Protein AF-A0A4R4WLL1-F1 (afdb_monomer_lite)

Secondary structure (DSSP, 8-state):
--------TT-TTHHHHHHHHHHHHTT----PPP-TTS-EEEEEE-SSTTSPPEEEEEEGGG--HHHHHHHHHHHH-

Organism: NCBI:txid2530375

Foldseek 3Di:
DQFFDDDLPPDPCNVLLVVLVVCVVVVQQAPDDDDDPFDWDWDWDAPDVPHDTDTGIHTPNSDDPSNVVVVVVRRVD

InterPro domains:
  IPR049457 Emfourin [PF20242] (5-74)

Sequence (77 aa):
MAHGELDTAFQPDGARLEAAVRALDQARLGSGLPQPDRFVYRVEVRDAPGAVATHLTVAEQDLDQTTAWLLGRVLQS

Structure (mmCIF, N/CA/C/O backbone):
data_AF-A0A4R4WLL1-F1
#
_entry.id   AF-A0A4R4WLL1-F1
#
loop_
_atom_site.group_PDB
_atom_site.id
_atom_site.type_symbol
_atom_site.label_atom_id
_atom_site.label_alt_id
_atom_site.label_comp_id
_atom_site.label_asym_id
_atom_site.label_entity_id
_atom_site.label_seq_id
_atom_site.pdbx_PDB_ins_code
_atom_site.Cartn_x
_atom_site.Cartn_y
_atom_site.Cartn_z
_atom_site.occupancy
_atom_site.B_iso_or_equiv
_atom_site.auth_seq_id
_atom_site.auth_comp_id
_atom_site.auth_asym_id
_atom_site.auth_atom_id
_atom_site.pdbx_PDB_model_num
ATOM 1 N N . MET A 1 1 ? -7.251 16.906 1.458 1.00 63.50 1 MET A N 1
ATOM 2 C CA . MET A 1 1 ? -6.775 15.529 1.707 1.00 63.50 1 MET A CA 1
ATOM 3 C C . MET A 1 1 ? -5.385 15.426 1.111 1.00 63.50 1 MET A C 1
ATOM 5 O O . MET A 1 1 ? -5.186 15.973 0.029 1.00 63.50 1 MET A O 1
ATOM 9 N N . ALA A 1 2 ? -4.430 14.840 1.831 1.00 71.56 2 ALA A N 1
ATOM 10 C CA . ALA A 1 2 ? -3.086 14.644 1.298 1.00 71.56 2 ALA A CA 1
ATOM 11 C C . ALA A 1 2 ? -3.136 13.558 0.210 1.00 71.56 2 ALA A C 1
ATOM 13 O O . ALA A 1 2 ? -3.809 12.545 0.389 1.00 71.56 2 ALA A O 1
ATOM 14 N N . HIS A 1 3 ? -2.491 13.813 -0.923 1.00 77.38 3 HIS A N 1
ATOM 15 C CA . HIS A 1 3 ? -2.354 12.884 -2.040 1.00 77.38 3 HIS A CA 1
ATOM 16 C C . HIS A 1 3 ? -0.905 12.943 -2.512 1.00 77.38 3 HIS A C 1
ATOM 18 O O . HIS A 1 3 ? -0.276 13.993 -2.401 1.00 77.38 3 HIS A O 1
ATOM 24 N N . GLY A 1 4 ? -0.397 11.829 -3.017 1.00 83.69 4 GLY A N 1
ATOM 25 C CA . GLY A 1 4 ? 0.947 11.734 -3.560 1.00 83.69 4 GLY A CA 1
ATOM 26 C C . GLY A 1 4 ? 1.075 10.484 -4.415 1.00 83.69 4 GLY A C 1
ATOM 27 O O . GLY A 1 4 ? 0.236 9.582 -4.341 1.00 83.69 4 GLY A O 1
ATOM 28 N N . GLU A 1 5 ? 2.100 10.458 -5.250 1.00 84.81 5 GLU A N 1
ATOM 29 C CA . GLU A 1 5 ? 2.400 9.366 -6.168 1.00 84.81 5 GLU A CA 1
ATOM 30 C C . GLU A 1 5 ? 3.882 9.037 -6.033 1.00 84.81 5 GLU A C 1
ATOM 32 O O . GLU A 1 5 ? 4.717 9.936 -5.993 1.00 84.81 5 GLU A O 1
ATOM 37 N N . LEU A 1 6 ? 4.210 7.749 -5.942 1.00 85.44 6 LEU A N 1
ATOM 38 C CA . LEU A 1 6 ? 5.590 7.290 -5.859 1.00 85.44 6 LEU A CA 1
ATOM 39 C C . LEU A 1 6 ? 5.888 6.374 -7.041 1.00 85.44 6 LEU A C 1
ATOM 41 O O . LEU A 1 6 ? 5.431 5.232 -7.069 1.00 85.44 6 LEU A O 1
ATOM 45 N N . ASP A 1 7 ? 6.708 6.856 -7.974 1.00 83.00 7 ASP A N 1
ATOM 46 C CA . ASP A 1 7 ? 7.315 5.997 -8.988 1.00 83.00 7 ASP A CA 1
ATOM 47 C C . ASP A 1 7 ? 8.430 5.162 -8.341 1.00 83.00 7 ASP A C 1
ATOM 49 O O . ASP A 1 7 ? 9.391 5.688 -7.761 1.00 83.00 7 ASP A O 1
ATOM 53 N N . THR A 1 8 ? 8.277 3.841 -8.413 1.00 79.81 8 THR A N 1
ATOM 54 C CA . THR A 1 8 ? 9.190 2.865 -7.818 1.00 79.81 8 THR A CA 1
ATOM 55 C C . THR A 1 8 ? 10.367 2.512 -8.732 1.00 79.81 8 THR A C 1
ATOM 57 O O . THR A 1 8 ? 11.347 1.952 -8.238 1.00 79.81 8 THR A O 1
ATOM 60 N N . ALA A 1 9 ? 10.333 2.880 -10.021 1.00 77.44 9 ALA A N 1
ATOM 61 C CA . ALA A 1 9 ? 11.279 2.419 -11.043 1.00 77.44 9 ALA A CA 1
ATOM 62 C C . ALA A 1 9 ? 12.747 2.800 -10.776 1.00 77.44 9 ALA A C 1
ATOM 64 O O . ALA A 1 9 ? 13.657 2.078 -11.182 1.00 77.44 9 ALA A O 1
ATOM 65 N N . PHE A 1 10 ? 12.989 3.908 -10.069 1.00 79.25 10 PHE A N 1
ATOM 66 C CA . PHE A 1 10 ? 14.338 4.437 -9.817 1.00 79.25 10 PHE A CA 1
ATOM 67 C C . PHE A 1 10 ? 14.663 4.602 -8.329 1.00 79.25 10 PHE A C 1
ATOM 69 O O . PHE A 1 10 ? 15.568 5.350 -7.957 1.00 79.25 10 PHE A O 1
ATOM 76 N N . GLN A 1 11 ? 13.920 3.926 -7.453 1.00 80.06 11 GLN A N 1
ATOM 77 C CA . GLN A 1 11 ? 14.083 4.096 -6.014 1.00 80.06 11 GLN A CA 1
ATOM 78 C C . GLN A 1 11 ? 15.264 3.271 -5.476 1.00 80.06 11 GLN A C 1
ATOM 80 O O . GLN A 1 11 ? 15.346 2.072 -5.751 1.00 80.06 11 GLN A O 1
ATOM 85 N N . PRO A 1 12 ? 16.143 3.857 -4.637 1.00 79.69 12 PRO A N 1
ATOM 86 C CA . PRO A 1 12 ? 17.286 3.141 -4.060 1.00 79.69 12 PRO A CA 1
ATOM 87 C C . PRO A 1 12 ? 16.854 1.986 -3.140 1.00 79.69 12 PRO A C 1
ATOM 89 O O . PRO A 1 12 ? 17.578 1.006 -2.993 1.00 79.69 12 PRO A O 1
ATOM 92 N N . ASP A 1 13 ? 15.646 2.069 -2.576 1.00 85.00 13 ASP A N 1
ATOM 93 C CA . ASP A 1 13 ? 15.064 1.060 -1.685 1.00 85.00 13 ASP A CA 1
ATOM 94 C C . ASP A 1 13 ? 14.123 0.082 -2.420 1.00 85.00 13 ASP A C 1
ATOM 96 O O . ASP A 1 13 ? 13.166 -0.412 -1.820 1.00 85.00 13 ASP A O 1
ATOM 100 N N . GLY A 1 14 ? 14.344 -0.184 -3.714 1.00 82.06 14 GLY A N 1
ATOM 101 C CA . GLY A 1 14 ? 13.422 -0.951 -4.571 1.00 82.06 14 GLY A CA 1
ATOM 102 C C . GLY A 1 14 ? 12.936 -2.275 -3.966 1.00 82.06 14 GLY A C 1
ATOM 103 O O . GLY A 1 14 ? 11.737 -2.534 -3.929 1.00 82.06 14 GLY A O 1
ATOM 104 N N . ALA A 1 15 ? 13.836 -3.064 -3.371 1.00 82.00 15 ALA A N 1
ATOM 105 C CA . ALA A 1 15 ? 13.476 -4.327 -2.715 1.00 82.00 15 ALA A CA 1
ATOM 106 C C . ALA A 1 15 ? 12.542 -4.140 -1.501 1.00 82.00 15 ALA A C 1
ATOM 108 O O . ALA A 1 15 ? 11.661 -4.962 -1.247 1.00 82.00 15 ALA A O 1
ATOM 109 N N . ARG A 1 16 ? 12.711 -3.047 -0.746 1.00 84.88 16 ARG A N 1
ATOM 110 C CA . ARG A 1 16 ? 11.854 -2.717 0.402 1.00 84.88 16 ARG A CA 1
ATOM 111 C C . ARG A 1 16 ? 10.484 -2.217 -0.057 1.00 84.88 16 ARG A C 1
ATOM 113 O O . ARG A 1 16 ? 9.486 -2.542 0.580 1.00 84.88 16 ARG A O 1
ATOM 120 N N . LEU A 1 17 ? 10.435 -1.463 -1.156 1.00 85.44 17 LEU A N 1
ATOM 121 C CA . LEU A 1 17 ? 9.183 -1.034 -1.783 1.00 85.44 17 LEU A CA 1
ATOM 122 C C . LEU A 1 17 ? 8.397 -2.228 -2.319 1.00 85.44 17 LEU A C 1
ATOM 124 O O . LEU A 1 17 ? 7.212 -2.346 -2.032 1.00 85.44 17 LEU A O 1
ATOM 128 N N . GLU A 1 18 ? 9.060 -3.150 -3.015 1.00 83.25 18 GLU A N 1
ATOM 129 C CA . GLU A 1 18 ? 8.420 -4.363 -3.521 1.00 83.25 18 GLU A CA 1
ATOM 130 C C . GLU A 1 18 ? 7.862 -5.223 -2.377 1.00 83.25 18 GLU A C 1
ATOM 132 O O . GLU A 1 18 ? 6.722 -5.681 -2.441 1.00 83.25 18 GLU A O 1
ATOM 137 N N . ALA A 1 19 ? 8.617 -5.391 -1.286 1.00 82.69 19 ALA A N 1
ATOM 138 C CA . ALA A 1 19 ? 8.140 -6.101 -0.100 1.00 82.69 19 ALA A CA 1
ATOM 139 C C . ALA A 1 19 ? 6.920 -5.417 0.546 1.00 82.69 19 ALA A C 1
ATOM 141 O O . ALA A 1 19 ? 5.983 -6.102 0.956 1.00 82.69 19 ALA A O 1
ATOM 142 N N . ALA A 1 20 ? 6.906 -4.081 0.603 1.00 83.94 20 ALA A N 1
ATOM 143 C CA . ALA A 1 20 ? 5.781 -3.310 1.131 1.00 83.94 20 ALA A CA 1
ATOM 144 C C . ALA A 1 20 ? 4.527 -3.436 0.254 1.00 83.94 20 ALA A C 1
ATOM 146 O O . ALA A 1 20 ? 3.435 -3.667 0.768 1.00 83.94 20 ALA A O 1
ATOM 147 N N . VAL A 1 21 ? 4.690 -3.358 -1.069 1.00 82.94 21 VAL A N 1
ATOM 148 C CA . VAL A 1 21 ? 3.600 -3.553 -2.035 1.00 82.94 21 VAL A CA 1
ATOM 149 C C . VAL A 1 21 ? 3.047 -4.979 -1.959 1.00 82.94 21 VAL A C 1
ATOM 151 O O . VAL A 1 21 ? 1.834 -5.164 -1.915 1.00 82.94 21 VAL A O 1
ATOM 154 N N . ARG A 1 22 ? 3.911 -5.997 -1.852 1.00 81.12 22 ARG A N 1
ATOM 155 C CA . ARG A 1 22 ? 3.481 -7.396 -1.679 1.00 81.12 22 ARG A CA 1
ATOM 156 C C . ARG A 1 22 ? 2.730 -7.622 -0.364 1.00 81.12 22 ARG A C 1
ATOM 158 O O . ARG A 1 22 ? 1.780 -8.399 -0.337 1.00 81.12 22 ARG A O 1
ATOM 165 N N . ALA A 1 23 ? 3.139 -6.974 0.727 1.00 79.12 23 ALA A N 1
ATOM 166 C CA . ALA A 1 23 ? 2.437 -7.070 2.009 1.00 79.12 23 ALA A CA 1
ATOM 167 C C . ALA A 1 23 ? 1.034 -6.438 1.946 1.00 79.12 23 ALA A C 1
ATOM 169 O O . ALA A 1 23 ? 0.075 -7.012 2.468 1.00 79.12 23 ALA A O 1
ATOM 170 N N . LEU A 1 24 ? 0.918 -5.302 1.253 1.00 77.44 24 LEU A N 1
ATOM 171 C CA . LEU A 1 24 ? -0.346 -4.626 0.963 1.00 77.44 24 LEU A CA 1
ATOM 172 C C . LEU A 1 24 ? -1.299 -5.496 0.130 1.00 77.44 24 LEU A C 1
ATOM 174 O O . LEU A 1 24 ? -2.468 -5.624 0.486 1.00 77.44 24 LEU A O 1
ATOM 178 N N . ASP A 1 25 ? -0.796 -6.124 -0.936 1.00 73.94 25 ASP A N 1
ATOM 179 C CA . ASP A 1 25 ? -1.576 -7.011 -1.813 1.00 73.94 25 ASP A CA 1
ATOM 180 C C . ASP A 1 25 ? -2.128 -8.238 -1.064 1.00 73.94 25 ASP A C 1
ATOM 182 O O . ASP A 1 25 ? -3.269 -8.649 -1.256 1.00 73.94 25 ASP A O 1
ATOM 186 N N . GLN A 1 26 ? -1.367 -8.771 -0.102 1.00 71.12 26 GLN A N 1
ATOM 187 C CA . GLN A 1 26 ? -1.810 -9.875 0.759 1.00 71.12 26 GLN A CA 1
ATOM 188 C C . GLN A 1 26 ? -2.834 -9.464 1.830 1.00 71.12 26 GLN A C 1
ATOM 190 O O . GLN A 1 26 ? -3.159 -10.281 2.695 1.00 71.12 26 GLN A O 1
ATOM 195 N N . ALA A 1 27 ? -3.311 -8.213 1.814 1.00 65.88 27 ALA A N 1
ATOM 196 C CA . ALA A 1 27 ? -4.182 -7.637 2.834 1.00 65.88 27 ALA A CA 1
ATOM 197 C C . ALA A 1 27 ? -3.647 -7.859 4.260 1.00 65.88 27 ALA A C 1
ATOM 199 O O . ALA A 1 27 ? -4.414 -7.966 5.216 1.00 65.88 27 ALA A O 1
ATOM 200 N N . ARG A 1 28 ? -2.315 -7.898 4.424 1.00 64.69 28 ARG A N 1
ATOM 201 C CA . ARG A 1 28 ? -1.649 -7.936 5.736 1.00 64.69 28 ARG A CA 1
ATOM 202 C C . ARG A 1 28 ? -1.601 -6.542 6.354 1.00 64.69 28 ARG A C 1
ATOM 204 O O . ARG A 1 28 ? -0.578 -6.081 6.845 1.00 64.69 28 ARG A O 1
ATOM 211 N N . LEU A 1 29 ? -2.748 -5.890 6.308 1.00 63.62 29 LEU A N 1
ATOM 212 C CA . LEU A 1 29 ? -3.075 -4.725 7.097 1.00 63.62 29 LEU A CA 1
ATOM 213 C C . LEU A 1 29 ? -3.297 -5.285 8.511 1.00 63.62 29 LEU A C 1
ATOM 215 O O . LEU A 1 29 ? -3.925 -6.333 8.661 1.00 63.62 29 LEU A O 1
ATOM 219 N N . GLY A 1 30 ? -2.664 -4.706 9.528 1.00 59.34 30 GLY A N 1
ATOM 220 C CA . GLY A 1 30 ? -2.721 -5.166 10.914 1.00 59.34 30 GLY A CA 1
ATOM 221 C C . GLY A 1 30 ? -4.142 -5.517 11.375 1.00 59.34 30 GLY A C 1
ATOM 222 O O . GLY A 1 30 ? -5.131 -5.051 10.825 1.00 59.34 30 GLY A O 1
ATOM 223 N N . SER A 1 31 ? -4.257 -6.362 12.400 1.00 56.81 31 SER A N 1
ATOM 224 C CA . SER A 1 31 ? -5.530 -6.952 12.845 1.00 56.81 31 SER A CA 1
ATOM 225 C C . SER A 1 31 ? -6.466 -5.982 13.590 1.00 56.81 31 SER A C 1
ATOM 227 O O . SER A 1 31 ? -7.135 -6.395 14.542 1.00 56.81 31 SER A O 1
ATOM 229 N N . GLY A 1 32 ? -6.458 -4.691 13.260 1.00 56.50 32 GLY A N 1
ATOM 230 C CA . GLY A 1 32 ? -7.270 -3.695 13.941 1.00 56.50 32 GLY A CA 1
ATOM 231 C C . GLY A 1 32 ? -8.759 -3.951 13.713 1.00 56.50 32 GLY A C 1
ATOM 232 O O . GLY A 1 32 ? -9.209 -4.363 12.647 1.00 56.50 32 GLY A O 1
ATOM 233 N N . LEU A 1 33 ? -9.555 -3.759 14.764 1.00 57.31 33 LEU A N 1
ATOM 234 C CA . LEU A 1 33 ? -11.009 -3.799 14.642 1.00 57.31 33 LEU A CA 1
ATOM 235 C C . LEU A 1 33 ? -11.472 -2.569 13.839 1.00 57.31 33 LEU A C 1
ATOM 237 O O . LEU A 1 33 ? -11.014 -1.462 14.138 1.00 57.31 33 LEU A O 1
ATOM 241 N N . PRO A 1 34 ? -12.395 -2.715 12.871 1.00 55.50 34 PRO A N 1
ATOM 242 C CA . PRO A 1 34 ? -12.908 -1.584 12.108 1.00 55.50 34 PRO A CA 1
ATOM 243 C C . PRO A 1 34 ? -13.635 -0.593 13.030 1.00 55.50 34 PRO A C 1
ATOM 245 O O . PRO A 1 34 ? -14.588 -0.950 13.722 1.00 55.50 34 PRO A O 1
ATOM 248 N N . GLN A 1 35 ? -13.180 0.663 13.026 1.00 57.59 35 GLN A N 1
ATOM 249 C CA . GLN A 1 35 ? -13.777 1.780 13.768 1.00 57.59 35 GLN A CA 1
ATOM 250 C C . GLN A 1 35 ? -14.274 2.864 12.794 1.00 57.59 35 GLN A C 1
ATOM 252 O O . GLN A 1 35 ? -13.542 3.198 11.861 1.00 57.59 35 GLN A O 1
ATOM 257 N N . PRO A 1 36 ? -15.480 3.425 13.000 1.00 55.62 36 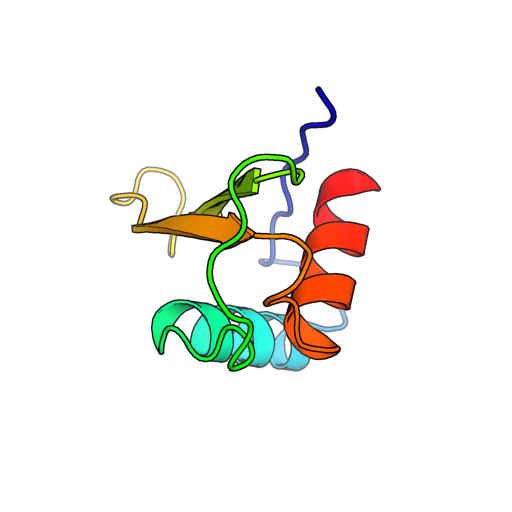PRO A N 1
ATOM 258 C CA . PRO A 1 36 ? -16.155 4.285 12.021 1.00 55.62 36 PRO A CA 1
ATOM 259 C C . PRO A 1 36 ? -15.555 5.693 11.854 1.00 55.62 36 PRO A C 1
ATOM 261 O O . PRO A 1 36 ? -15.791 6.317 10.825 1.00 55.62 36 PRO A O 1
ATOM 264 N N . ASP A 1 37 ? -14.751 6.177 12.807 1.00 57.03 37 ASP A N 1
ATOM 265 C CA . ASP A 1 37 ? -14.329 7.588 12.876 1.00 57.03 37 ASP A CA 1
ATOM 266 C C . ASP A 1 37 ? -12.835 7.831 12.575 1.00 57.03 37 ASP A C 1
ATOM 268 O O . ASP A 1 37 ? -12.244 8.788 13.080 1.00 57.03 37 ASP A O 1
ATOM 272 N N . ARG A 1 38 ? -12.170 6.977 11.781 1.00 64.69 38 ARG A N 1
ATOM 273 C CA . ARG A 1 38 ? -10.729 7.134 11.487 1.00 64.69 38 ARG A CA 1
ATOM 274 C C . ARG A 1 38 ? -10.399 7.385 10.026 1.00 64.69 38 ARG A C 1
ATOM 276 O O . ARG A 1 38 ? -11.140 7.007 9.125 1.00 64.69 38 ARG A O 1
ATOM 283 N N . PHE A 1 39 ? -9.249 8.030 9.819 1.00 64.75 39 PHE A N 1
ATOM 284 C CA . PHE A 1 39 ? -8.696 8.312 8.503 1.00 64.75 39 PHE A CA 1
ATOM 285 C C . PHE A 1 39 ? -8.502 7.012 7.719 1.00 64.75 39 PHE A C 1
ATOM 287 O O . PHE A 1 39 ? -7.838 6.071 8.163 1.00 64.75 39 PHE A O 1
ATOM 294 N N . VAL A 1 40 ? -9.122 6.983 6.543 1.00 73.62 40 VAL A N 1
ATOM 295 C CA . VAL A 1 40 ? -9.036 5.890 5.584 1.00 73.62 40 VAL A CA 1
ATOM 296 C C . VAL A 1 40 ? -8.203 6.373 4.405 1.00 73.62 40 VAL A C 1
ATOM 298 O O . VAL A 1 40 ? -8.552 7.356 3.749 1.00 73.62 40 VAL A O 1
ATOM 301 N N . TYR A 1 41 ? -7.106 5.679 4.132 1.00 77.81 41 TYR A N 1
ATOM 302 C CA . TYR A 1 41 ? -6.300 5.879 2.940 1.00 77.81 41 TYR A CA 1
ATOM 303 C C . TYR A 1 41 ? -6.846 5.006 1.816 1.00 77.81 41 TYR A C 1
ATOM 305 O O . TYR A 1 41 ? -7.023 3.797 1.977 1.00 77.81 41 TYR A O 1
ATOM 313 N N . ARG A 1 42 ? -7.083 5.617 0.656 1.00 83.06 42 ARG A N 1
ATOM 314 C CA . ARG A 1 42 ? -7.272 4.880 -0.592 1.00 83.06 42 ARG A CA 1
ATOM 315 C C . ARG A 1 42 ? -5.923 4.809 -1.292 1.00 83.06 42 ARG A C 1
ATOM 317 O O . ARG A 1 42 ? -5.380 5.840 -1.676 1.00 83.06 42 ARG A O 1
ATOM 324 N N . VAL A 1 43 ? -5.394 3.601 -1.423 1.00 83.56 43 VAL A N 1
ATOM 325 C CA . VAL A 1 43 ? -4.110 3.330 -2.067 1.00 83.56 43 VAL A CA 1
ATOM 326 C C . VAL A 1 43 ? -4.381 2.722 -3.432 1.00 83.56 43 VAL A C 1
ATOM 328 O O . VAL A 1 43 ? -5.148 1.766 -3.550 1.00 83.56 43 VAL A O 1
ATOM 331 N N . GLU A 1 44 ? -3.758 3.286 -4.459 1.00 86.19 44 GLU A N 1
ATOM 332 C CA . GLU A 1 44 ? -3.763 2.734 -5.810 1.00 86.19 44 GLU A CA 1
ATOM 333 C C . GLU A 1 44 ? -2.375 2.192 -6.123 1.00 86.19 44 GLU A C 1
ATOM 335 O O . GLU A 1 44 ? -1.388 2.920 -6.042 1.00 86.19 44 GLU A O 1
ATOM 340 N N . VAL A 1 45 ? -2.306 0.913 -6.481 1.00 85.12 45 VAL A N 1
ATOM 341 C CA . VAL A 1 45 ? -1.063 0.256 -6.892 1.00 85.12 45 VAL A CA 1
ATOM 342 C C . VAL A 1 45 ? -1.191 -0.150 -8.353 1.00 85.12 45 VAL A C 1
ATOM 344 O O . VAL A 1 45 ? -2.209 -0.717 -8.754 1.00 85.12 45 VAL A O 1
ATOM 347 N N . ARG A 1 46 ? -0.168 0.153 -9.155 1.00 84.94 46 ARG A N 1
ATOM 348 C CA . ARG A 1 46 ? -0.086 -0.214 -10.573 1.00 84.94 46 ARG A CA 1
ATOM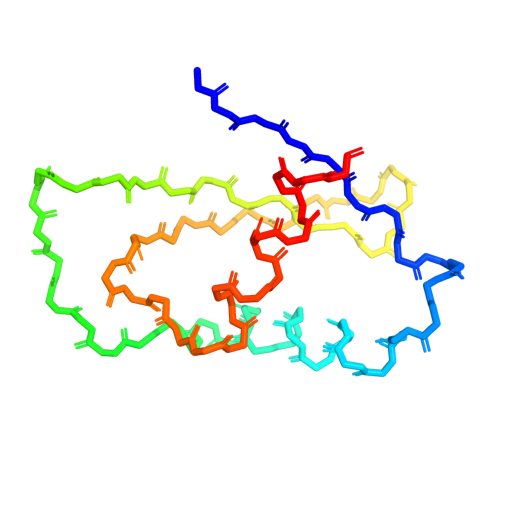 349 C C . ARG A 1 46 ? 1.277 -0.833 -10.847 1.00 84.94 46 ARG A C 1
ATOM 351 O O . ARG A 1 46 ? 2.292 -0.219 -10.537 1.00 84.94 46 ARG A O 1
ATOM 358 N N . ASP A 1 47 ? 1.287 -2.007 -11.472 1.00 80.00 47 ASP A N 1
ATOM 359 C CA . ASP A 1 47 ? 2.534 -2.699 -11.836 1.00 80.00 47 ASP A CA 1
ATOM 360 C C . ASP A 1 47 ? 3.278 -2.007 -12.988 1.00 80.00 47 ASP A C 1
ATOM 362 O O . ASP A 1 47 ? 4.491 -2.141 -13.127 1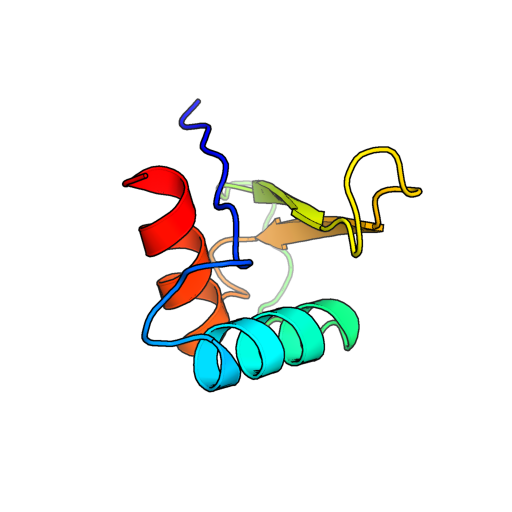.00 80.00 47 ASP A O 1
ATOM 366 N N . ALA A 1 48 ? 2.551 -1.268 -13.830 1.00 80.50 48 ALA A N 1
ATOM 367 C CA . ALA A 1 48 ? 3.106 -0.491 -14.930 1.00 80.50 48 ALA A CA 1
ATOM 368 C C . ALA A 1 48 ? 2.236 0.743 -15.233 1.00 80.50 48 ALA A C 1
ATOM 370 O O . ALA A 1 48 ? 1.033 0.742 -14.935 1.00 80.50 48 ALA A O 1
ATOM 371 N N . PRO A 1 49 ? 2.794 1.783 -15.883 1.00 76.00 49 PRO A N 1
ATOM 372 C CA . PRO A 1 49 ? 2.010 2.913 -16.369 1.00 76.00 49 PRO A CA 1
ATOM 373 C C . PRO A 1 49 ? 0.870 2.443 -17.285 1.00 76.00 49 PRO A C 1
ATOM 375 O O . PRO A 1 49 ? 1.098 1.762 -18.281 1.00 76.00 49 PRO A O 1
ATOM 378 N N . GLY A 1 50 ? -0.371 2.792 -16.937 1.00 77.75 50 GLY A N 1
ATOM 379 C CA . GLY A 1 50 ? -1.569 2.399 -17.690 1.00 77.75 50 GLY A CA 1
ATOM 380 C C . GLY A 1 50 ? -2.101 0.987 -17.409 1.00 77.75 50 GLY A C 1
ATOM 381 O O . GLY A 1 50 ? -3.117 0.611 -17.992 1.00 77.75 50 GLY A O 1
ATOM 382 N N . ALA A 1 51 ? -1.470 0.216 -16.516 1.00 85.94 51 ALA A N 1
ATOM 383 C CA . ALA A 1 51 ? -2.019 -1.054 -16.046 1.00 85.94 51 ALA A CA 1
ATOM 384 C C . ALA A 1 51 ? -3.271 -0.847 -15.174 1.00 85.94 51 ALA A C 1
ATOM 386 O O . ALA A 1 51 ? -3.515 0.238 -14.635 1.00 85.94 51 ALA A O 1
ATOM 387 N N . VAL A 1 52 ? -4.061 -1.913 -15.017 1.00 84.38 52 VAL A N 1
ATOM 388 C CA . VAL A 1 52 ? -5.213 -1.920 -14.108 1.00 84.38 52 VAL A CA 1
ATOM 389 C C . VAL A 1 52 ? -4.721 -1.689 -12.682 1.00 84.38 52 VAL A C 1
ATOM 391 O O . VAL A 1 52 ? -3.823 -2.382 -12.213 1.00 84.38 52 VAL A O 1
ATOM 394 N N . ALA A 1 53 ? -5.312 -0.704 -12.006 1.00 85.25 53 ALA A N 1
ATOM 395 C CA . ALA A 1 53 ? -4.954 -0.367 -10.638 1.00 85.25 53 ALA A CA 1
ATOM 396 C C . ALA A 1 53 ? -5.643 -1.298 -9.638 1.00 85.25 53 ALA A C 1
ATOM 398 O O . ALA A 1 53 ? -6.874 -1.428 -9.637 1.00 85.25 53 ALA A O 1
ATOM 399 N N . THR A 1 54 ? -4.853 -1.868 -8.735 1.00 84.69 54 THR A N 1
ATOM 400 C CA . THR A 1 54 ? -5.369 -2.505 -7.527 1.00 84.69 54 THR A CA 1
ATOM 401 C C . THR A 1 54 ? -5.695 -1.412 -6.520 1.00 84.69 54 THR A C 1
ATOM 403 O O . THR A 1 54 ? -4.841 -0.598 -6.165 1.00 84.69 54 THR A O 1
ATOM 406 N N . HIS A 1 55 ? -6.951 -1.377 -6.080 1.00 82.69 55 HIS A N 1
ATOM 407 C CA . HIS A 1 55 ? -7.433 -0.404 -5.110 1.00 82.69 55 HIS A CA 1
ATOM 408 C C . HIS A 1 55 ? -7.509 -1.044 -3.735 1.00 82.69 55 HIS A C 1
ATOM 410 O O . HIS A 1 55 ? -8.259 -1.997 -3.528 1.00 82.69 55 HIS A O 1
ATOM 416 N N . LEU A 1 56 ? -6.773 -0.476 -2.790 1.00 79.25 56 LEU A N 1
ATOM 417 C CA . LEU A 1 56 ? -6.773 -0.908 -1.405 1.00 79.25 56 LEU A CA 1
ATOM 418 C C . LEU A 1 56 ? -7.327 0.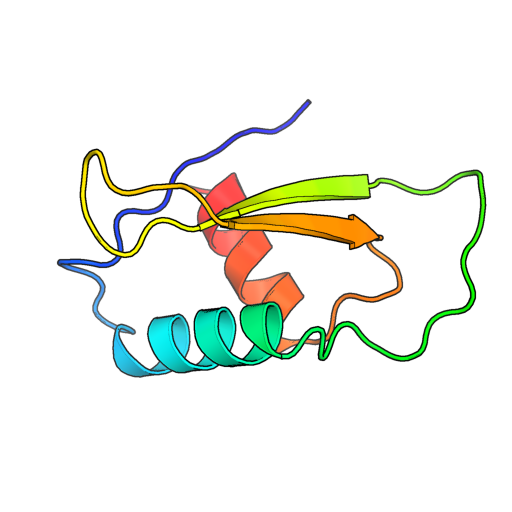212 -0.538 1.00 79.25 56 LEU A C 1
ATOM 420 O O . LEU A 1 56 ? -7.034 1.392 -0.730 1.00 79.25 56 LEU A O 1
ATOM 424 N N . THR A 1 57 ? -8.162 -0.174 0.415 1.00 77.69 57 THR A N 1
ATOM 425 C CA . THR A 1 57 ? -8.698 0.730 1.427 1.00 77.69 57 THR A CA 1
ATOM 426 C C . THR A 1 57 ? -8.033 0.355 2.736 1.00 77.69 57 THR A C 1
ATOM 428 O O . THR A 1 57 ? -8.222 -0.756 3.220 1.00 77.69 57 THR A O 1
ATOM 431 N N . VAL A 1 58 ? -7.215 1.257 3.270 1.00 77.56 58 VAL A N 1
ATOM 432 C CA . VAL A 1 58 ? -6.395 1.005 4.453 1.00 77.56 58 VAL A CA 1
ATOM 433 C C . VAL A 1 58 ? -6.793 1.989 5.539 1.00 77.56 58 VAL A C 1
ATOM 435 O O . VAL A 1 58 ? -6.684 3.201 5.349 1.00 77.56 58 VAL A O 1
ATOM 438 N N . ALA A 1 59 ? -7.260 1.491 6.679 1.00 78.50 59 ALA A N 1
ATOM 439 C CA . ALA A 1 59 ? -7.474 2.344 7.838 1.00 78.50 59 ALA A CA 1
ATOM 440 C C . ALA A 1 59 ? -6.141 2.585 8.552 1.00 78.50 59 ALA A C 1
ATOM 442 O O . ALA A 1 59 ? -5.319 1.679 8.671 1.00 78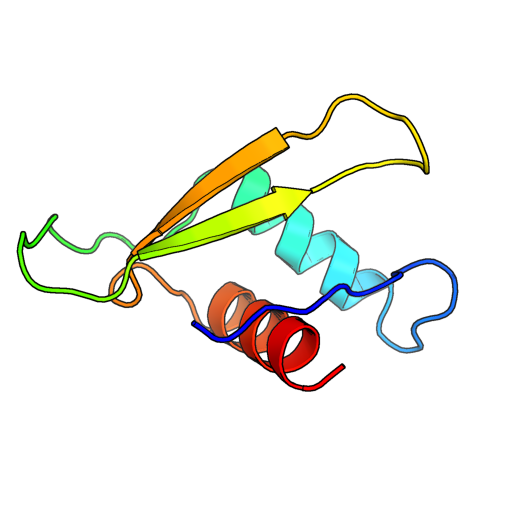.50 59 ALA A O 1
ATOM 443 N N . GLU A 1 60 ? -5.938 3.789 9.085 1.00 76.12 60 GLU A N 1
ATOM 444 C CA . GLU A 1 60 ? -4.697 4.153 9.786 1.00 76.12 60 GLU A CA 1
ATOM 445 C C . GLU A 1 60 ? -4.346 3.199 10.950 1.00 76.12 60 GLU A C 1
ATOM 447 O O . GLU A 1 60 ? -3.179 2.967 11.248 1.00 76.12 60 GLU A O 1
ATOM 452 N N . GLN A 1 61 ? -5.354 2.598 11.590 1.00 73.62 61 GLN A N 1
ATOM 453 C CA . GLN A 1 61 ? -5.177 1.634 12.687 1.00 73.62 61 GLN A CA 1
ATOM 454 C C . GLN A 1 61 ? -4.680 0.250 12.246 1.00 73.62 61 GLN A C 1
ATOM 456 O O . GLN A 1 61 ? -4.149 -0.489 13.072 1.00 73.62 61 GLN A O 1
ATOM 461 N N . ASP A 1 62 ? -4.831 -0.070 10.963 1.00 74.00 62 ASP A N 1
ATOM 462 C CA . ASP A 1 62 ? -4.415 -1.339 10.366 1.00 74.00 62 ASP A CA 1
ATOM 463 C C . ASP A 1 62 ? -3.050 -1.187 9.679 1.00 74.00 62 ASP A C 1
ATOM 465 O O . ASP A 1 62 ? -2.582 -2.077 8.972 1.00 74.00 62 ASP A O 1
ATOM 469 N N . LEU A 1 63 ? -2.377 -0.050 9.864 1.00 77.44 63 LEU A N 1
ATOM 470 C CA . LEU A 1 63 ? -1.039 0.151 9.337 1.00 77.44 63 LEU A CA 1
ATOM 471 C C . LEU A 1 63 ? -0.030 -0.619 10.179 1.00 77.44 63 LEU A C 1
ATOM 473 O O . LEU A 1 63 ? 0.247 -0.285 11.331 1.00 77.44 63 LEU A O 1
ATOM 477 N N . ASP A 1 64 ? 0.575 -1.631 9.568 1.00 80.25 64 ASP A N 1
ATOM 478 C CA . ASP A 1 64 ? 1.835 -2.152 10.062 1.00 80.25 64 ASP A CA 1
ATOM 479 C C . ASP A 1 64 ? 2.971 -1.149 9.779 1.00 80.25 64 ASP A C 1
ATOM 481 O O . ASP A 1 64 ? 2.831 -0.175 9.029 1.00 80.25 64 ASP A O 1
ATOM 485 N N . GLN A 1 65 ? 4.134 -1.379 10.391 1.00 81.88 65 GLN A N 1
ATOM 486 C CA . GLN A 1 65 ? 5.288 -0.489 10.241 1.00 81.88 65 GLN A CA 1
ATOM 487 C C . GLN A 1 65 ? 5.717 -0.330 8.771 1.00 81.88 65 GLN A C 1
ATOM 489 O O . GLN A 1 65 ? 6.193 0.734 8.368 1.00 81.88 65 GLN A O 1
ATOM 494 N N . THR A 1 66 ? 5.545 -1.384 7.972 1.00 85.19 66 THR A N 1
ATOM 495 C CA . THR A 1 66 ? 5.907 -1.416 6.553 1.00 85.19 66 THR A CA 1
ATOM 496 C C . THR A 1 66 ? 4.996 -0.508 5.729 1.00 85.19 66 THR A C 1
ATOM 498 O O . THR A 1 66 ? 5.482 0.328 4.964 1.00 85.19 66 THR A O 1
ATOM 501 N N . THR A 1 67 ? 3.684 -0.625 5.921 1.00 82.25 67 THR A N 1
ATOM 502 C CA . THR A 1 67 ? 2.669 0.153 5.210 1.00 82.25 67 THR A CA 1
ATOM 503 C C . THR A 1 67 ? 2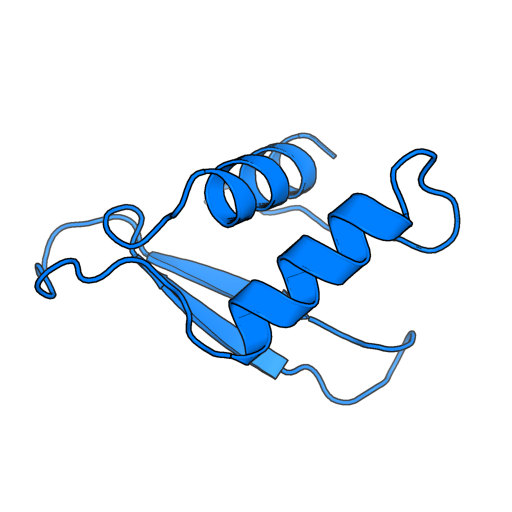.694 1.613 5.648 1.00 82.25 67 THR A C 1
ATOM 505 O O . THR A 1 67 ? 2.645 2.501 4.801 1.00 82.25 67 THR A O 1
ATOM 508 N N . ALA A 1 68 ? 2.870 1.885 6.947 1.00 85.19 68 ALA A N 1
ATOM 509 C CA . ALA A 1 68 ? 3.037 3.247 7.457 1.00 85.19 68 ALA A CA 1
ATOM 510 C C . ALA A 1 68 ? 4.244 3.958 6.819 1.00 85.19 68 ALA A C 1
ATOM 512 O O . ALA A 1 68 ? 4.147 5.120 6.423 1.00 85.19 68 ALA A O 1
ATOM 513 N N . TRP A 1 69 ? 5.374 3.256 6.671 1.00 87.94 69 TRP A N 1
ATOM 514 C CA . TRP A 1 69 ? 6.557 3.790 5.992 1.00 87.94 69 TRP A CA 1
ATOM 515 C C . TRP A 1 69 ? 6.293 4.094 4.512 1.00 87.94 69 TRP A C 1
ATOM 517 O O . TRP A 1 69 ? 6.671 5.168 4.037 1.00 87.94 69 TRP A O 1
ATOM 527 N N . LEU A 1 70 ? 5.631 3.182 3.792 1.00 87.06 70 LEU A N 1
ATOM 528 C CA . LEU A 1 70 ? 5.305 3.378 2.379 1.00 87.06 70 LEU A CA 1
ATOM 529 C C . LEU A 1 70 ? 4.371 4.578 2.185 1.00 87.06 70 LEU A C 1
ATOM 531 O O . LEU A 1 70 ? 4.653 5.437 1.355 1.00 87.06 70 LEU A O 1
ATOM 535 N N . LEU A 1 71 ? 3.298 4.674 2.976 1.00 85.94 71 LEU A N 1
ATOM 536 C CA . LEU A 1 71 ? 2.373 5.807 2.910 1.00 85.94 71 LEU A CA 1
ATOM 537 C C . LEU A 1 71 ? 3.067 7.122 3.257 1.00 85.94 71 LEU A C 1
ATOM 539 O O . LEU A 1 71 ? 2.858 8.115 2.569 1.00 85.94 71 LEU A O 1
ATOM 543 N N . GLY A 1 72 ? 3.941 7.128 4.266 1.00 86.81 72 GLY A N 1
ATOM 544 C CA . GLY A 1 72 ? 4.753 8.298 4.589 1.00 86.81 72 GLY A CA 1
ATOM 545 C C . GLY A 1 72 ? 5.600 8.763 3.402 1.00 86.81 72 GLY A C 1
ATOM 546 O O . GLY A 1 72 ? 5.632 9.953 3.110 1.00 86.81 72 GLY A O 1
ATOM 547 N N . ARG A 1 73 ? 6.221 7.830 2.670 1.00 86.94 73 ARG A N 1
ATOM 548 C CA . ARG A 1 73 ? 6.984 8.122 1.444 1.00 86.94 73 ARG A CA 1
ATOM 549 C C . ARG A 1 73 ? 6.108 8.664 0.321 1.00 86.94 73 ARG A C 1
ATOM 551 O O . ARG A 1 73 ? 6.496 9.641 -0.302 1.00 86.94 73 ARG A O 1
ATOM 558 N N . VAL A 1 74 ? 4.945 8.062 0.082 1.00 87.25 74 VAL A N 1
ATOM 559 C CA . VAL A 1 74 ? 3.998 8.519 -0.948 1.00 87.25 74 VAL A CA 1
ATOM 560 C C . VAL A 1 74 ? 3.501 9.932 -0.642 1.00 87.25 74 VAL A C 1
ATOM 562 O O . VAL A 1 74 ? 3.460 10.764 -1.533 1.00 87.25 74 VAL A O 1
ATOM 565 N N . LEU A 1 75 ? 3.162 10.225 0.615 1.00 85.12 75 LEU A N 1
ATOM 566 C CA . LEU A 1 75 ? 2.626 11.528 1.028 1.00 85.12 75 LEU A CA 1
ATOM 567 C C . LEU A 1 75 ? 3.683 12.641 1.125 1.00 85.12 75 LEU A C 1
ATOM 569 O O . LEU A 1 75 ? 3.317 13.807 1.256 1.00 85.12 75 LEU A O 1
ATOM 573 N N . GLN A 1 76 ? 4.968 12.285 1.128 1.00 82.81 76 GLN A N 1
ATOM 574 C CA . GLN A 1 76 ? 6.097 13.222 1.153 1.00 82.81 76 GLN A CA 1
ATOM 575 C C . GLN A 1 76 ? 6.786 13.380 -0.210 1.00 82.81 76 GLN A C 1
ATOM 577 O O . GLN A 1 76 ? 7.674 14.226 -0.327 1.00 82.81 76 GLN A O 1
ATOM 582 N N . SER A 1 77 ? 6.426 12.548 -1.193 1.00 72.94 77 SER A N 1
ATOM 583 C CA . SER A 1 77 ? 6.892 12.647 -2.580 1.00 72.94 77 SER A CA 1
ATOM 584 C C . SER A 1 77 ? 6.185 13.766 -3.332 1.00 72.94 77 SER A C 1
ATOM 586 O O . SER A 1 77 ? 6.817 14.252 -4.295 1.00 72.94 77 SER A O 1
#

Radius of gyration: 12.41 Å; chains: 1; bounding box: 33×25×32 Å

pLDDT: mean 77.44, std 9.15, range [55.5, 87.94]